Protein AF-A0ABC8JSC4-F1 (afdb_monomer_lite)

InterPro domains:
  IPR004963 Pectinacetylesterase/NOTUM [PF03283] (1-56)
  IPR004963 Pectinacetylesterase/NOTUM [PTHR21562] (1-56)

Organism: Eruca vesicaria subsp. sativa (NCBI:txid29727)

Foldseek 3Di:
DVVVCVVCPQVAQEDELEDEACSLLVQVVCQVVVVVSYDPNRHYDYGRHNNDDDDD

Radius of gyration: 12.55 Å; chains: 1; bounding box: 22×15×43 Å

Secondary structure (DSSP, 8-state):
-HHHHHTTGGG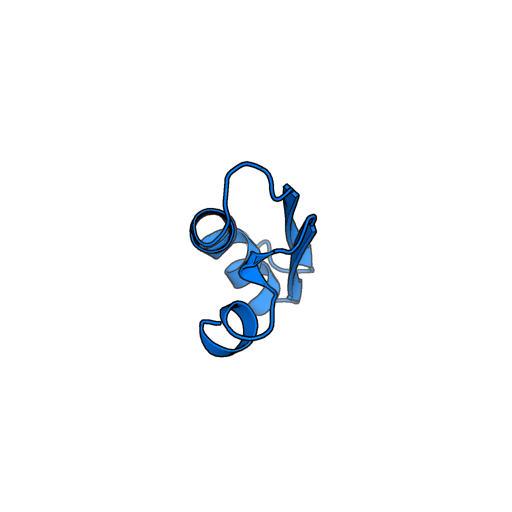-SEEEEEEETHHHHHHHHTHHHHHHTS-TTSEEEEEEES------

Structure (mmCIF, N/CA/C/O backbone):
data_AF-A0ABC8JSC4-F1
#
_entry.id   AF-A0ABC8JSC4-F1
#
loop_
_atom_site.group_PDB
_atom_site.id
_atom_site.type_symbol
_atom_site.label_atom_id
_atom_site.label_alt_id
_atom_site.label_comp_id
_atom_site.label_asym_id
_atom_site.label_entity_id
_atom_site.label_seq_id
_atom_site.pdbx_PDB_ins_code
_atom_site.Cartn_x
_atom_site.Cartn_y
_atom_site.Cartn_z
_atom_site.occupancy
_atom_site.B_iso_or_equiv
_atom_site.auth_seq_id
_atom_site.auth_comp_id
_atom_site.auth_asym_id
_atom_site.auth_atom_id
_atom_site.pdbx_PDB_model_num
ATOM 1 N N . MET A 1 1 ? 6.848 -4.638 9.107 1.00 90.19 1 MET A N 1
A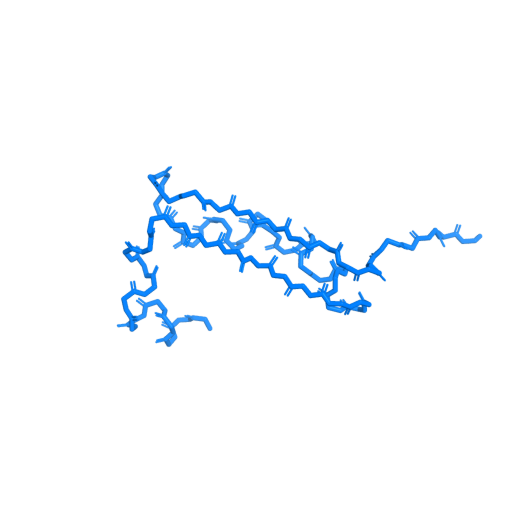TOM 2 C CA . MET A 1 1 ? 5.513 -4.042 9.346 1.00 90.19 1 MET A CA 1
ATOM 3 C C . MET A 1 1 ? 4.937 -4.493 10.677 1.00 90.19 1 MET A C 1
ATOM 5 O O . MET A 1 1 ? 4.373 -3.661 11.369 1.00 90.19 1 MET A O 1
ATOM 9 N N . GLU A 1 2 ? 5.162 -5.747 11.073 1.00 93.50 2 GLU A N 1
ATOM 10 C CA . GLU A 1 2 ? 4.871 -6.267 12.420 1.00 93.50 2 GLU A CA 1
ATOM 11 C C . GLU A 1 2 ? 5.323 -5.325 13.548 1.00 93.50 2 GLU A C 1
ATOM 13 O O . GLU A 1 2 ? 4.514 -4.985 14.404 1.00 93.50 2 GLU A O 1
ATOM 18 N N . ASP A 1 3 ? 6.543 -4.781 13.478 1.00 97.00 3 ASP A N 1
ATOM 19 C CA . ASP A 1 3 ? 7.037 -3.805 14.464 1.00 97.00 3 ASP A CA 1
ATOM 20 C C . ASP A 1 3 ? 6.154 -2.559 14.608 1.00 97.00 3 ASP A C 1
ATOM 22 O O . ASP A 1 3 ? 5.992 -2.031 15.705 1.00 97.00 3 ASP A O 1
ATOM 26 N N . LEU A 1 4 ? 5.600 -2.058 13.500 1.00 95.94 4 LEU A N 1
ATOM 27 C CA . LEU A 1 4 ? 4.709 -0.898 13.520 1.00 95.94 4 LEU A CA 1
ATOM 28 C C . LEU A 1 4 ? 3.321 -1.296 14.023 1.00 95.94 4 LEU A C 1
ATOM 30 O O . LEU A 1 4 ? 2.722 -0.552 14.793 1.00 95.94 4 LEU A O 1
ATOM 34 N N . MET A 1 5 ? 2.838 -2.485 13.649 1.00 95.69 5 MET A N 1
ATOM 35 C CA . MET A 1 5 ? 1.579 -3.042 14.155 1.00 95.69 5 MET A CA 1
ATOM 36 C C . MET A 1 5 ? 1.611 -3.212 15.674 1.00 95.69 5 MET A C 1
ATOM 38 O O . MET A 1 5 ? 0.629 -2.886 16.333 1.00 95.69 5 MET A O 1
ATOM 42 N N . ALA A 1 6 ? 2.750 -3.638 16.228 1.00 96.69 6 ALA A N 1
ATOM 43 C CA . ALA A 1 6 ? 2.985 -3.710 17.668 1.00 96.69 6 ALA A CA 1
ATOM 44 C C . ALA A 1 6 ? 3.077 -2.325 18.336 1.00 96.69 6 ALA A C 1
ATOM 46 O O . ALA A 1 6 ? 2.821 -2.198 19.528 1.00 96.69 6 ALA A O 1
ATOM 47 N N . LYS A 1 7 ? 3.421 -1.282 17.574 1.00 96.81 7 LYS A N 1
ATOM 48 C CA . LYS A 1 7 ? 3.456 0.120 18.014 1.00 96.81 7 LYS A CA 1
ATOM 49 C C . LYS A 1 7 ? 2.169 0.852 17.628 1.00 96.81 7 LYS A C 1
ATOM 51 O O . LYS A 1 7 ? 2.215 1.924 17.030 1.00 96.81 7 LYS A O 1
ATOM 56 N N . GLU A 1 8 ? 1.027 0.258 17.962 1.00 95.06 8 GLU A N 1
ATOM 57 C CA . GLU A 1 8 ? -0.316 0.847 17.830 1.00 95.06 8 GLU A CA 1
ATOM 58 C C . GLU A 1 8 ? -0.825 1.091 16.398 1.00 95.06 8 GLU A C 1
ATOM 60 O O . GLU A 1 8 ? -1.967 1.521 16.222 1.00 95.06 8 GLU A O 1
ATOM 65 N N . MET A 1 9 ? -0.062 0.767 15.346 1.00 96.06 9 MET A N 1
ATOM 66 C CA . MET A 1 9 ? -0.565 0.895 13.971 1.00 96.06 9 MET A CA 1
ATOM 67 C C . MET A 1 9 ? -1.791 0.001 13.734 1.00 96.06 9 MET A C 1
ATOM 69 O O . MET A 1 9 ? -2.677 0.387 12.980 1.00 96.06 9 MET A O 1
ATOM 73 N N . CYS A 1 10 ? -1.917 -1.128 14.442 1.00 94.44 10 CYS A N 1
ATOM 74 C CA . CYS A 1 10 ? -3.099 -1.995 14.386 1.00 94.44 10 CYS A CA 1
ATOM 75 C C . CYS A 1 10 ? -4.412 -1.304 14.811 1.00 94.44 10 CYS A C 1
ATOM 77 O O . CYS A 1 10 ? -5.488 -1.757 14.426 1.00 94.44 10 CYS A O 1
ATOM 79 N N . GLN A 1 11 ? -4.334 -0.197 15.560 1.00 95.75 11 GLN A N 1
ATOM 80 C CA . GLN A 1 11 ? -5.483 0.602 15.999 1.00 95.75 11 GLN A CA 1
ATOM 81 C C . GLN A 1 11 ? -5.734 1.834 15.114 1.00 95.75 11 GLN A C 1
ATOM 83 O O . GLN A 1 11 ? -6.614 2.652 15.405 1.00 95.75 11 GLN A O 1
ATOM 88 N N . ALA A 1 12 ? -4.965 2.010 14.036 1.00 97.75 12 ALA A N 1
ATOM 89 C CA . ALA A 1 12 ? -5.106 3.159 13.158 1.00 97.75 12 ALA A CA 1
ATOM 90 C C . ALA A 1 12 ? -6.516 3.217 12.548 1.00 97.75 12 ALA A C 1
ATOM 92 O O . ALA A 1 12 ? -7.034 2.239 12.011 1.00 97.75 12 ALA A O 1
ATOM 93 N N . LYS A 1 13 ? -7.134 4.402 12.572 1.00 98.25 13 LYS A N 1
ATOM 94 C CA . LYS A 1 13 ? -8.414 4.642 11.879 1.00 98.25 13 LYS A CA 1
ATOM 95 C C . LYS A 1 13 ? -8.231 4.770 10.369 1.00 98.25 13 LYS A C 1
ATOM 97 O O . LYS A 1 13 ? -9.152 4.500 9.600 1.00 98.25 13 LYS A O 1
ATOM 102 N N . GLN A 1 14 ? -7.055 5.228 9.953 1.00 98.31 14 GLN A N 1
ATOM 103 C CA . GLN A 1 14 ? -6.686 5.439 8.563 1.00 98.31 14 GLN A CA 1
ATOM 104 C C . GLN A 1 14 ? -5.239 5.005 8.370 1.00 98.31 14 GLN A C 1
ATOM 106 O O . GLN A 1 14 ? -4.391 5.314 9.206 1.00 98.31 14 GLN A O 1
ATOM 111 N N . ALA A 1 15 ? -4.963 4.333 7.261 1.00 98.06 15 ALA A N 1
ATOM 112 C CA . ALA A 1 15 ? -3.612 3.974 6.863 1.00 98.06 15 ALA A CA 1
ATOM 113 C C . ALA A 1 15 ? -3.425 4.276 5.374 1.00 98.06 15 ALA A C 1
ATOM 115 O O . ALA A 1 15 ? -4.320 4.025 4.562 1.00 98.06 15 ALA A O 1
ATOM 116 N N . LEU A 1 16 ? -2.267 4.833 5.028 1.00 98.31 16 LEU A N 1
ATOM 117 C CA . LEU A 1 16 ? -1.892 5.148 3.656 1.00 98.31 16 LEU A CA 1
ATOM 118 C C . LEU A 1 16 ? -0.580 4.440 3.331 1.00 98.31 16 LEU A C 1
ATOM 120 O O . LEU A 1 16 ? 0.438 4.724 3.960 1.00 98.31 16 LEU A O 1
ATOM 124 N N . LEU A 1 17 ? -0.604 3.556 2.337 1.00 98.38 17 LEU A N 1
ATOM 125 C CA . LEU A 1 17 ? 0.609 3.024 1.726 1.00 98.38 17 LEU A CA 1
ATOM 126 C C . LEU A 1 17 ? 0.929 3.850 0.481 1.00 98.38 17 LEU A C 1
ATOM 128 O O . LEU A 1 17 ? 0.171 3.837 -0.488 1.00 98.38 17 LEU A O 1
ATOM 132 N N . SER A 1 18 ? 2.033 4.586 0.505 1.00 98.31 18 SER A N 1
ATOM 133 C CA . SER A 1 18 ? 2.491 5.373 -0.638 1.00 98.31 18 SER A CA 1
ATOM 134 C C . SER A 1 18 ? 3.898 4.974 -1.064 1.00 98.31 18 SER A C 1
ATOM 136 O O . SER A 1 18 ? 4.692 4.473 -0.267 1.00 98.31 18 SER A O 1
ATOM 138 N N . GLY A 1 19 ? 4.212 5.211 -2.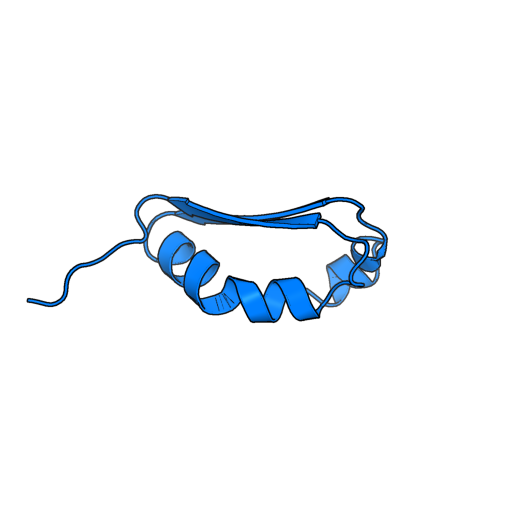333 1.00 98.44 19 GLY A N 1
ATOM 139 C CA . GLY A 1 19 ? 5.556 5.038 -2.869 1.00 98.44 19 GLY A CA 1
ATOM 140 C C . GLY A 1 19 ? 5.729 5.753 -4.206 1.00 98.44 19 GLY A C 1
ATOM 141 O O . GLY A 1 19 ? 4.740 6.057 -4.870 1.00 98.44 19 GLY A O 1
ATOM 142 N N . CYS A 1 20 ? 6.985 6.002 -4.587 1.00 98.44 20 CYS A N 1
ATOM 143 C CA . CYS A 1 20 ? 7.370 6.667 -5.837 1.00 98.44 20 CYS A CA 1
ATOM 144 C C . CYS A 1 20 ? 8.150 5.708 -6.756 1.00 98.44 20 CYS A C 1
ATOM 146 O O . CYS A 1 20 ? 8.922 4.880 -6.260 1.00 98.44 20 CYS A O 1
ATOM 148 N N . SER A 1 21 ? 7.983 5.813 -8.078 1.00 97.88 21 SER A N 1
ATOM 149 C CA . SER A 1 21 ? 8.679 4.990 -9.081 1.00 97.88 21 SER A CA 1
ATOM 150 C C . SER A 1 21 ? 8.444 3.489 -8.829 1.00 97.88 21 SER A C 1
ATOM 152 O O . SER A 1 21 ? 7.299 3.060 -8.676 1.00 97.88 21 SER A O 1
ATOM 154 N N . ALA A 1 22 ? 9.498 2.679 -8.695 1.00 98.38 22 ALA A N 1
ATOM 155 C CA . ALA A 1 22 ? 9.393 1.272 -8.300 1.00 98.38 22 ALA A CA 1
ATOM 156 C C . ALA A 1 22 ? 8.627 1.076 -6.975 1.00 98.38 22 ALA A C 1
ATOM 158 O O . ALA A 1 22 ? 7.888 0.105 -6.818 1.00 98.38 22 ALA A O 1
ATOM 159 N N . GLY A 1 23 ? 8.740 2.026 -6.041 1.00 98.44 23 GLY A N 1
ATOM 160 C CA . GLY A 1 23 ? 7.964 2.028 -4.803 1.00 98.44 23 GLY A CA 1
ATOM 161 C C . GLY A 1 23 ? 6.475 2.295 -5.032 1.00 98.44 23 GLY A C 1
ATOM 162 O O . GLY A 1 23 ? 5.646 1.740 -4.321 1.00 98.44 23 GLY A O 1
ATOM 163 N N . GLY A 1 24 ? 6.119 3.100 -6.036 1.00 98.38 24 GLY A N 1
ATOM 164 C CA . GLY A 1 24 ? 4.728 3.353 -6.414 1.00 98.38 24 GLY A CA 1
ATOM 165 C C . GLY A 1 24 ? 4.084 2.130 -7.060 1.00 98.38 24 GLY A C 1
ATOM 166 O O . GLY A 1 24 ? 2.933 1.809 -6.756 1.00 98.38 24 GLY A O 1
ATOM 167 N N . LEU A 1 25 ? 4.835 1.409 -7.898 1.00 98.31 25 LEU A N 1
ATOM 168 C CA . LEU A 1 25 ? 4.406 0.118 -8.439 1.00 98.31 25 LEU A CA 1
ATOM 169 C C . LEU A 1 25 ? 4.222 -0.905 -7.307 1.00 98.31 25 LEU A C 1
ATOM 171 O O . LEU A 1 25 ? 3.198 -1.578 -7.232 1.00 98.31 25 LEU A O 1
ATOM 175 N N . ALA A 1 26 ? 5.169 -0.975 -6.369 1.00 98.44 26 ALA A N 1
ATOM 176 C CA . ALA A 1 26 ? 5.053 -1.850 -5.206 1.00 98.44 26 ALA A CA 1
ATOM 177 C C . ALA A 1 26 ? 3.850 -1.490 -4.313 1.00 98.44 26 ALA A C 1
ATOM 179 O O . ALA A 1 26 ? 3.143 -2.386 -3.859 1.00 98.44 26 ALA A O 1
ATOM 180 N N . ALA A 1 27 ? 3.580 -0.198 -4.090 1.00 98.38 27 ALA A N 1
ATOM 181 C CA . ALA A 1 27 ? 2.467 0.264 -3.263 1.00 98.38 27 ALA A CA 1
ATOM 182 C C . ALA A 1 27 ? 1.104 -0.178 -3.813 1.00 98.38 27 ALA A C 1
ATOM 184 O O . ALA A 1 27 ? 0.235 -0.567 -3.034 1.00 98.38 27 ALA A O 1
ATOM 185 N N . ILE A 1 28 ? 0.915 -0.155 -5.139 1.00 97.69 28 ILE A N 1
ATOM 186 C CA . ILE A 1 28 ? -0.335 -0.628 -5.744 1.00 97.69 28 ILE A CA 1
ATOM 187 C C . ILE A 1 28 ? -0.406 -2.159 -5.791 1.00 97.69 28 ILE A C 1
ATOM 189 O O . ILE A 1 28 ? -1.440 -2.719 -5.441 1.00 97.69 28 ILE A O 1
ATOM 193 N N . LEU A 1 29 ? 0.695 -2.848 -6.117 1.00 98.38 29 LEU A N 1
ATOM 194 C CA . LEU A 1 29 ? 0.738 -4.316 -6.169 1.00 98.38 29 LEU A CA 1
ATOM 195 C C . LEU A 1 29 ? 0.529 -4.980 -4.801 1.00 98.38 29 LEU A C 1
ATOM 197 O O . LEU A 1 29 ? 0.078 -6.118 -4.739 1.00 98.38 29 LEU A O 1
ATOM 201 N N . ARG A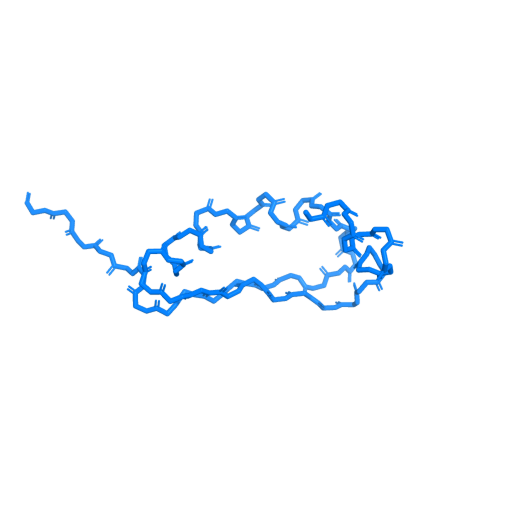 1 30 ? 0.875 -4.294 -3.708 1.00 98.12 30 ARG A N 1
ATOM 202 C CA . ARG A 1 30 ? 0.760 -4.808 -2.332 1.00 98.12 30 ARG A CA 1
ATOM 203 C C . ARG A 1 30 ? -0.378 -4.169 -1.540 1.00 98.12 30 ARG A C 1
ATOM 205 O O . ARG A 1 30 ? -0.434 -4.334 -0.324 1.00 98.12 30 ARG A O 1
ATOM 212 N N . CYS A 1 31 ? -1.260 -3.424 -2.204 1.00 98.38 31 CYS A N 1
ATOM 213 C CA . CYS A 1 31 ? -2.301 -2.663 -1.523 1.00 98.38 31 CYS A CA 1
ATOM 214 C C . CYS A 1 31 ? -3.274 -3.563 -0.748 1.00 98.38 31 CYS A C 1
ATOM 216 O O . CYS A 1 31 ? -3.586 -3.274 0.408 1.00 98.38 31 CYS A O 1
ATOM 218 N N . ASP A 1 32 ? -3.698 -4.675 -1.353 1.00 98.06 32 ASP A N 1
ATOM 219 C CA . ASP A 1 32 ? -4.634 -5.610 -0.723 1.00 98.06 32 ASP A CA 1
ATOM 220 C C . ASP A 1 32 ? -3.985 -6.337 0.457 1.00 98.06 32 ASP A C 1
ATOM 222 O O . ASP A 1 32 ? -4.577 -6.407 1.531 1.00 98.06 32 ASP A O 1
ATOM 226 N N . ASP A 1 33 ? -2.736 -6.794 0.303 1.00 97.94 33 ASP A N 1
ATOM 227 C CA . ASP A 1 33 ? -1.963 -7.391 1.399 1.00 97.94 33 ASP A CA 1
ATOM 228 C C . ASP A 1 33 ? -1.871 -6.436 2.589 1.00 97.94 33 ASP A C 1
ATOM 230 O O . ASP A 1 33 ? -2.127 -6.832 3.723 1.00 97.94 33 ASP A O 1
ATOM 234 N N . PHE A 1 34 ? -1.539 -5.167 2.329 1.00 97.56 34 PHE A N 1
ATOM 235 C CA . PHE A 1 34 ? -1.475 -4.130 3.351 1.00 97.56 34 PHE A CA 1
ATOM 236 C C . PHE A 1 34 ? -2.837 -3.900 4.010 1.00 97.56 34 PHE A C 1
ATOM 238 O O . PHE A 1 34 ? -2.912 -3.800 5.231 1.00 97.56 34 PHE A O 1
ATOM 245 N N . GLY A 1 35 ? -3.916 -3.862 3.223 1.00 97.31 35 GLY A N 1
ATOM 246 C CA . GLY A 1 35 ? -5.288 -3.745 3.714 1.00 97.31 35 GLY A CA 1
ATOM 247 C C . GLY A 1 35 ? -5.692 -4.893 4.636 1.00 97.31 35 GLY A C 1
ATOM 248 O O . GLY A 1 35 ? -6.252 -4.655 5.705 1.00 97.31 35 GLY A O 1
ATOM 249 N N . ASN A 1 36 ? -5.327 -6.119 4.267 1.00 97.31 36 ASN A N 1
ATOM 250 C CA . ASN A 1 36 ? -5.633 -7.344 5.006 1.00 97.31 36 ASN A CA 1
ATOM 251 C C . ASN A 1 36 ? -4.931 -7.432 6.371 1.00 97.31 36 ASN A C 1
ATOM 253 O O . ASN A 1 36 ? -5.294 -8.270 7.193 1.00 97.31 36 ASN A O 1
ATOM 2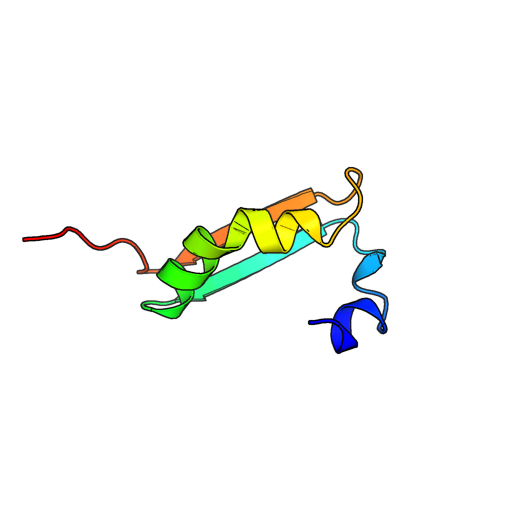57 N N . MET A 1 37 ? -3.950 -6.567 6.642 1.00 96.44 37 MET A N 1
ATOM 258 C CA . MET A 1 37 ? -3.312 -6.470 7.958 1.00 96.44 37 MET A CA 1
ATOM 259 C C . MET A 1 37 ? -4.165 -5.728 8.995 1.00 96.44 37 MET A C 1
ATOM 261 O O . MET A 1 37 ? -3.857 -5.791 10.185 1.00 96.44 37 MET A O 1
ATOM 265 N N . PHE A 1 38 ? -5.213 -5.016 8.573 1.00 97.12 38 PHE A N 1
ATOM 266 C CA . PHE A 1 38 ? -6.051 -4.197 9.445 1.00 97.12 38 PHE A CA 1
ATOM 267 C C . PHE A 1 38 ? -7.463 -4.770 9.605 1.00 97.12 38 PHE A C 1
ATOM 269 O O . PHE A 1 38 ? -7.958 -5.480 8.727 1.00 97.12 38 PHE A O 1
ATOM 276 N N . PRO A 1 39 ? -8.165 -4.434 10.702 1.00 95.69 39 PRO A N 1
ATOM 277 C CA . PRO A 1 39 ? -9.588 -4.724 10.808 1.00 95.69 39 PRO A CA 1
ATOM 278 C C . PRO A 1 39 ? -10.398 -3.939 9.753 1.00 95.69 39 PRO A C 1
ATOM 280 O O . PRO A 1 39 ? -9.993 -2.846 9.350 1.00 95.69 39 PRO A O 1
ATOM 283 N N . PRO A 1 40 ? -11.607 -4.408 9.377 1.00 95.19 40 PRO A N 1
ATOM 284 C CA . PRO A 1 40 ? -12.465 -3.730 8.393 1.00 95.19 40 PRO A CA 1
ATOM 285 C C . PRO A 1 40 ? -12.868 -2.290 8.756 1.00 95.19 40 PRO A C 1
ATOM 287 O O . PRO A 1 40 ? -13.346 -1.539 7.908 1.00 95.19 40 PRO A O 1
ATOM 290 N N . SER A 1 41 ? -12.720 -1.902 10.025 1.00 96.75 41 SER A N 1
ATOM 291 C CA . SER A 1 41 ? -12.982 -0.546 10.512 1.00 96.75 41 SER A CA 1
ATOM 292 C C . SER A 1 41 ? -11.901 0.465 10.113 1.00 96.75 41 SER A C 1
ATOM 294 O O . SER A 1 41 ? -12.169 1.670 10.124 1.00 96.75 41 SER A O 1
ATOM 296 N N . THR A 1 42 ? -10.697 0.014 9.754 1.00 98.19 42 THR A N 1
ATOM 297 C CA . THR A 1 42 ? -9.605 0.884 9.313 1.00 98.19 42 THR A CA 1
ATOM 298 C C . THR A 1 42 ? -9.782 1.249 7.845 1.00 98.19 42 THR A C 1
ATOM 300 O O . THR A 1 42 ? -9.863 0.396 6.963 1.00 98.19 42 THR A O 1
ATOM 303 N N . ARG A 1 43 ? -9.786 2.549 7.540 1.00 98.50 43 ARG A N 1
ATOM 304 C CA . ARG A 1 43 ? -9.803 3.023 6.154 1.00 98.50 43 ARG A CA 1
ATOM 305 C C . ARG A 1 43 ? -8.397 2.965 5.569 1.00 98.50 43 ARG A C 1
ATOM 307 O O . ARG A 1 43 ? -7.591 3.866 5.801 1.00 98.50 43 ARG A O 1
ATOM 314 N N . VAL A 1 44 ? -8.139 1.948 4.761 1.00 98.25 44 VAL A N 1
ATOM 315 C CA . VAL A 1 44 ? -6.878 1.803 4.031 1.00 98.25 44 VAL A CA 1
ATOM 316 C C . VAL A 1 44 ? -6.983 2.448 2.648 1.00 98.25 44 VAL A C 1
ATOM 318 O O . VAL A 1 44 ? -7.999 2.339 1.955 1.00 98.25 44 VAL A O 1
ATOM 321 N N . LYS A 1 45 ? -5.940 3.178 2.258 1.00 98.50 45 LYS A N 1
ATOM 322 C CA . LYS A 1 45 ? -5.752 3.738 0.917 1.00 98.50 45 LYS A CA 1
ATOM 323 C C . LYS A 1 45 ? -4.329 3.456 0.455 1.00 98.50 45 LYS A C 1
ATOM 325 O O . LYS A 1 45 ? -3.414 3.382 1.272 1.00 98.50 45 LYS A O 1
ATOM 330 N N . CYS A 1 46 ? -4.149 3.362 -0.856 1.00 98.56 46 CYS A N 1
ATOM 331 C CA . CYS A 1 46 ? -2.831 3.254 -1.463 1.00 98.56 46 CYS A CA 1
ATOM 332 C C . CYS A 1 46 ? -2.667 4.333 -2.527 1.00 98.56 46 CYS A C 1
ATOM 334 O O . CYS A 1 46 ? -3.618 4.650 -3.246 1.00 98.56 46 CYS A O 1
ATOM 336 N N . LEU A 1 47 ? -1.474 4.913 -2.593 1.00 98.44 47 LEU A N 1
ATOM 337 C CA . LEU A 1 47 ? -1.109 5.945 -3.552 1.00 98.44 47 LEU A CA 1
ATOM 338 C C . LEU A 1 47 ? 0.129 5.494 -4.319 1.00 98.44 47 LEU A C 1
ATOM 340 O O . LEU A 1 47 ? 1.186 5.259 -3.735 1.00 98.44 47 LEU A O 1
ATOM 344 N N . THR A 1 48 ? -0.012 5.418 -5.635 1.00 98.31 48 THR A N 1
ATOM 345 C CA . THR A 1 48 ? 1.098 5.175 -6.549 1.00 98.31 48 THR A CA 1
ATOM 346 C C . THR A 1 48 ? 1.529 6.499 -7.164 1.00 98.31 48 THR A C 1
ATOM 348 O O . THR A 1 48 ? 0.736 7.173 -7.819 1.00 98.31 48 THR A O 1
ATOM 351 N N . ASP A 1 49 ? 2.770 6.898 -6.909 1.00 98.56 49 ASP A N 1
ATOM 352 C CA . ASP A 1 49 ? 3.407 8.038 -7.560 1.00 98.56 49 ASP A CA 1
ATOM 353 C C . ASP A 1 49 ? 4.438 7.519 -8.571 1.00 98.56 49 ASP A C 1
ATOM 355 O O . ASP A 1 49 ? 5.269 6.676 -8.238 1.00 98.56 49 ASP A O 1
ATOM 359 N N . ALA A 1 50 ? 4.353 7.959 -9.828 1.00 97.94 50 ALA A N 1
ATOM 360 C CA . ALA A 1 50 ? 5.212 7.506 -10.933 1.00 97.94 50 ALA A CA 1
ATOM 361 C C . ALA A 1 50 ? 5.378 5.967 -11.068 1.00 97.94 50 ALA A C 1
ATOM 363 O O . ALA A 1 50 ? 6.397 5.497 -11.568 1.00 97.94 50 ALA A O 1
ATOM 364 N N . GLY A 1 51 ? 4.405 5.174 -10.600 1.00 97.00 51 GLY A N 1
ATOM 365 C CA . GLY A 1 51 ? 4.497 3.709 -10.524 1.00 97.00 51 GLY A CA 1
ATOM 366 C C . GLY A 1 51 ? 3.729 2.945 -11.603 1.00 97.00 51 GLY A C 1
ATOM 367 O O . GLY A 1 51 ? 3.641 1.723 -11.532 1.00 97.00 51 GLY A O 1
ATOM 368 N N . PHE A 1 52 ? 3.141 3.645 -12.573 1.00 96.81 52 PHE A N 1
ATOM 369 C CA . PHE A 1 52 ? 2.437 3.034 -13.697 1.00 96.81 52 PHE A CA 1
ATOM 370 C C . PHE A 1 52 ? 3.374 2.918 -14.901 1.00 96.81 52 PHE A C 1
ATOM 372 O O . PHE A 1 52 ? 3.902 3.923 -15.376 1.00 96.81 52 PHE A O 1
ATOM 379 N N . PHE A 1 53 ? 3.555 1.695 -15.394 1.00 95.38 53 PHE A N 1
ATOM 380 C CA . PHE A 1 53 ? 4.410 1.375 -16.534 1.00 95.38 53 PHE A CA 1
ATOM 381 C C . PHE A 1 53 ? 3.575 0.676 -17.609 1.00 95.38 53 PHE A C 1
ATOM 383 O O . PHE A 1 53 ? 2.691 -0.117 -17.286 1.00 95.38 53 PHE A O 1
ATOM 390 N N . LEU A 1 54 ? 3.859 0.970 -18.875 1.00 96.00 54 LEU A N 1
ATOM 391 C CA . LEU A 1 54 ? 3.314 0.239 -20.017 1.00 96.00 54 LEU A CA 1
ATOM 392 C C . LEU A 1 54 ? 4.372 -0.757 -20.491 1.00 96.00 54 LEU A C 1
ATOM 394 O O . LEU A 1 54 ? 5.537 -0.381 -20.622 1.00 96.00 54 LEU A O 1
ATOM 398 N N . ASP A 1 55 ? 3.960 -2.002 -20.719 1.00 91.25 55 ASP A N 1
ATOM 399 C CA . ASP A 1 55 ? 4.804 -2.993 -21.389 1.00 91.25 55 ASP A CA 1
ATOM 400 C C . ASP A 1 55 ? 4.869 -2.676 -22.891 1.00 91.25 55 ASP A C 1
ATOM 402 O O . ASP A 1 55 ? 3.886 -2.179 -23.454 1.00 91.25 55 ASP A O 1
ATOM 406 N N . ALA A 1 56 ? 6.031 -2.895 -23.502 1.00 74.12 56 ALA A N 1
ATOM 407 C CA . ALA A 1 56 ? 6.333 -2.488 -24.876 1.00 74.12 56 ALA A CA 1
ATOM 408 C C . ALA A 1 56 ? 6.142 -3.629 -25.881 1.00 74.12 56 ALA A C 1
ATOM 410 O O . ALA A 1 56 ? 6.565 -4.767 -25.580 1.00 74.12 56 ALA A O 1
#

Sequence (56 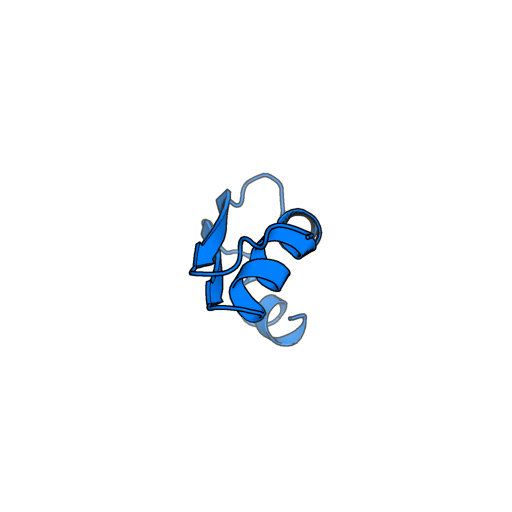aa):
MEDLMAKEMCQAKQALLSGCSAGGLAAILRCDDFGNMFPPSTRVKCLTDAGFFLDA

pLDDT: mean 96.74, std 3.51, range [74.12, 98.56]